Protein AF-U2HBA7-F1 (afdb_monomer)

pLDDT: mean 94.31, std 2.65, range [84.38, 97.38]

Secondary structure (DSSP, 8-state):
-EEEEEEEE-SS--EETTEE-TT---EEEEEEEEEEEE-SSSEEEEEEEEEEEEEESS---S-EEEEEEEE--

Solvent-accessible surface area (backbone atoms only — not comparable to full-atom values): 4239 Å² total; per-residue (Å²): 112,50,80,48,69,50,77,49,69,52,90,62,58,46,64,62,96,86,42,72,42,84,86,44,41,35,32,35,35,32,42,32,51,31,38,69,47,80,78,49,102,38,33,38,39,36,46,36,37,28,34,54,38,80,63,35,74,60,88,76,48,78,68,45,79,49,78,49,77,48,79,57,132

Radius of gyration: 17.18 Å; Cα contacts (8 Å, |Δi|>4): 157; chains: 1; bounding box: 34×27×45 Å

Foldseek 3Di:
DAKDKDKDWAPAADDDPNHGDPQQIWIKIWIDDKDWDDPDPFKIKIWTKTFIDPTGNDDGDRIDIDIDMGGHD

Sequence (73 aa):
MGINGYYLRQITDNRVNGSAIAGSREQVLGIGPGVYYDLSKGDKFWLNTYTETLVRNRFRNSAVVNLRWIHIF

Nearest PDB structures (foldseek):
  5nxn-assembly1_C  TM=4.327E-01  e=7.236E+00  Providencia stuartii
  5nxu-assembly1_C  TM=3.880E-01  e=8.931E+00  Providencia stuartii

Structure (mmCIF, N/CA/C/O backbone):
data_AF-U2HBA7-F1
#
_entry.id   AF-U2HBA7-F1
#
loop_
_atom_site.group_PDB
_atom_site.id
_atom_site.type_symbol
_atom_site.label_atom_id
_atom_site.label_alt_id
_atom_site.label_comp_id
_atom_site.label_asym_id
_atom_site.label_entity_id
_atom_site.label_seq_id
_atom_site.pdbx_PDB_ins_code
_atom_site.Cartn_x
_atom_site.Cartn_y
_atom_site.Cartn_z
_atom_site.occupancy
_atom_site.B_iso_or_equiv
_atom_site.auth_seq_id
_atom_site.auth_comp_id
_atom_site.auth_asym_id
_atom_site.auth_atom_id
_atom_site.pdbx_PDB_model_num
ATOM 1 N N . MET A 1 1 ? 9.221 -7.044 -13.387 1.00 84.56 1 MET A N 1
ATOM 2 C CA . MET A 1 1 ? 8.008 -7.551 -12.703 1.00 84.56 1 MET A CA 1
ATOM 3 C C . MET A 1 1 ? 8.401 -7.924 -11.284 1.00 84.56 1 MET A C 1
ATOM 5 O O . MET A 1 1 ? 9.533 -8.352 -11.098 1.00 84.56 1 MET A O 1
ATOM 9 N N . GLY A 1 2 ? 7.526 -7.733 -10.303 1.00 93.62 2 GLY A N 1
ATOM 10 C CA . GLY A 1 2 ? 7.829 -7.995 -8.897 1.00 93.62 2 GLY A CA 1
ATOM 11 C C . GLY A 1 2 ? 6.570 -8.117 -8.046 1.00 93.62 2 GLY A C 1
ATOM 12 O O . GLY A 1 2 ? 5.459 -8.099 -8.570 1.00 93.62 2 GLY A O 1
ATOM 13 N N . ILE A 1 3 ? 6.766 -8.251 -6.736 1.00 93.88 3 ILE A N 1
ATOM 14 C CA . ILE A 1 3 ? 5.694 -8.256 -5.737 1.00 93.88 3 ILE A CA 1
ATOM 15 C C . ILE A 1 3 ? 5.707 -6.913 -5.017 1.00 93.88 3 ILE A C 1
ATOM 17 O O . ILE A 1 3 ? 6.766 -6.401 -4.655 1.00 93.88 3 ILE A O 1
ATOM 21 N N . ASN A 1 4 ? 4.526 -6.360 -4.789 1.00 94.12 4 ASN A N 1
ATOM 22 C CA . ASN A 1 4 ? 4.324 -5.114 -4.076 1.00 94.12 4 ASN A CA 1
ATOM 23 C C . ASN A 1 4 ? 3.055 -5.188 -3.225 1.00 94.12 4 ASN A C 1
ATOM 25 O O . ASN A 1 4 ? 2.184 -6.041 -3.400 1.00 94.12 4 ASN A O 1
ATOM 29 N N . GLY A 1 5 ? 2.960 -4.290 -2.256 1.00 94.50 5 GLY A N 1
ATOM 30 C CA . GLY A 1 5 ? 1.850 -4.282 -1.324 1.00 94.50 5 GLY A CA 1
ATOM 31 C C . GLY A 1 5 ? 1.833 -3.037 -0.460 1.00 94.50 5 GLY A C 1
ATOM 32 O O . GLY A 1 5 ? 2.742 -2.210 -0.510 1.00 94.50 5 GLY A O 1
ATOM 33 N N . TYR A 1 6 ? 0.781 -2.922 0.335 1.00 94.81 6 TYR A N 1
ATOM 34 C CA . TYR A 1 6 ? 0.610 -1.878 1.330 1.00 94.81 6 TYR A CA 1
ATOM 35 C C . TYR A 1 6 ? 0.007 -2.466 2.598 1.00 94.81 6 TYR A C 1
ATOM 37 O O . TYR A 1 6 ? -0.806 -3.389 2.552 1.00 94.81 6 TYR A O 1
ATOM 45 N N . TYR A 1 7 ? 0.366 -1.889 3.737 1.00 96.62 7 TYR A N 1
ATOM 46 C CA . TYR A 1 7 ? -0.250 -2.203 5.015 1.00 96.62 7 TYR A CA 1
ATOM 47 C C . TYR A 1 7 ? -0.792 -0.922 5.633 1.00 96.62 7 TYR A C 1
ATOM 49 O O . TYR A 1 7 ? -0.049 0.035 5.847 1.00 96.62 7 TYR A O 1
ATOM 57 N N . LEU A 1 8 ? -2.093 -0.906 5.904 1.00 96.00 8 LEU A N 1
ATOM 58 C CA . LEU A 1 8 ? -2.767 0.205 6.558 1.00 96.00 8 LEU A CA 1
ATOM 59 C C . LEU A 1 8 ? -3.327 -0.289 7.882 1.00 96.00 8 LEU A C 1
ATOM 61 O O . LEU A 1 8 ? -4.028 -1.298 7.933 1.00 96.00 8 LEU A O 1
ATOM 65 N N . ARG A 1 9 ? -3.030 0.443 8.954 1.00 96.31 9 ARG A N 1
ATOM 66 C CA . ARG A 1 9 ? -3.592 0.205 10.279 1.00 96.31 9 ARG A CA 1
ATOM 67 C C . ARG A 1 9 ? -3.901 1.535 10.935 1.00 96.31 9 ARG A C 1
ATOM 69 O O . ARG A 1 9 ? -3.030 2.390 11.067 1.00 96.31 9 ARG A O 1
ATOM 76 N N . GLN A 1 10 ? -5.138 1.678 11.375 1.00 96.19 10 GLN A N 1
ATOM 77 C CA . GLN A 1 10 ? -5.580 2.862 12.080 1.00 96.19 10 GLN A CA 1
ATOM 78 C C . GLN A 1 10 ? -4.980 2.910 13.491 1.00 96.19 10 GLN A C 1
ATOM 80 O O . GLN A 1 10 ? -4.941 1.903 14.206 1.00 96.19 10 GLN A O 1
ATOM 85 N N . ILE A 1 11 ? -4.506 4.091 13.889 1.00 95.44 11 ILE A N 1
ATOM 86 C CA . ILE A 1 11 ? -3.827 4.301 15.175 1.00 95.44 11 ILE A CA 1
ATOM 87 C C . ILE A 1 11 ? -4.854 4.464 16.306 1.00 95.44 11 ILE A C 1
ATOM 89 O O . ILE A 1 11 ? -4.723 3.845 17.363 1.00 95.44 11 ILE A O 1
ATOM 93 N N . THR A 1 12 ? -5.902 5.251 16.065 1.00 93.56 12 THR A N 1
ATOM 94 C CA . THR A 1 12 ? -6.961 5.577 17.033 1.00 93.56 12 THR A CA 1
ATOM 95 C C . THR A 1 12 ? -8.317 5.072 16.567 1.00 93.56 12 THR A C 1
ATOM 97 O O . THR A 1 12 ? -8.545 4.956 15.371 1.00 93.56 12 THR A O 1
ATOM 100 N N . ASP A 1 13 ? -9.237 4.828 17.494 1.00 94.19 13 ASP A N 1
ATOM 101 C CA . ASP A 1 13 ? -10.630 4.516 17.165 1.00 94.19 13 ASP A CA 1
ATOM 102 C C . ASP A 1 13 ? -11.337 5.693 16.463 1.00 94.19 13 ASP A C 1
ATOM 104 O O . ASP A 1 13 ? -10.981 6.863 16.654 1.00 94.19 13 ASP A O 1
ATOM 108 N N . ASN A 1 14 ? -12.350 5.377 15.655 1.00 94.25 14 ASN A N 1
ATOM 109 C CA . ASN A 1 14 ? -13.257 6.356 15.067 1.00 94.25 14 ASN A CA 1
ATOM 110 C C . ASN A 1 14 ? -14.046 7.072 16.162 1.00 94.25 14 ASN A C 1
ATOM 112 O O . ASN A 1 14 ? -14.346 6.502 17.214 1.00 94.25 14 ASN A O 1
ATOM 116 N N . ARG A 1 15 ? -14.410 8.328 15.901 1.00 94.56 15 ARG A N 1
ATOM 117 C CA . ARG A 1 15 ? -15.256 9.122 16.792 1.00 94.56 15 ARG A CA 1
ATOM 118 C C . ARG A 1 15 ? -16.526 9.546 16.075 1.00 94.56 15 ARG A C 1
ATOM 120 O O . ARG A 1 15 ? -16.457 10.019 14.946 1.00 94.56 15 ARG A O 1
ATOM 127 N N . VAL A 1 16 ? -17.661 9.430 16.754 1.00 93.44 16 VAL A N 1
ATOM 128 C CA . VAL A 1 16 ? -18.949 9.979 16.313 1.00 93.44 16 VAL A CA 1
ATOM 129 C C . VAL A 1 16 ? -19.442 10.914 17.404 1.00 93.44 16 VAL A C 1
ATOM 131 O O . VAL A 1 16 ? -19.467 10.547 18.577 1.00 93.44 16 VAL A O 1
ATOM 134 N N . ASN A 1 17 ? -19.761 12.155 17.031 1.00 93.12 17 ASN A N 1
ATOM 135 C CA . ASN A 1 17 ? -20.149 13.220 17.964 1.00 93.12 17 ASN A CA 1
ATOM 136 C C . ASN A 1 17 ? -19.154 13.393 1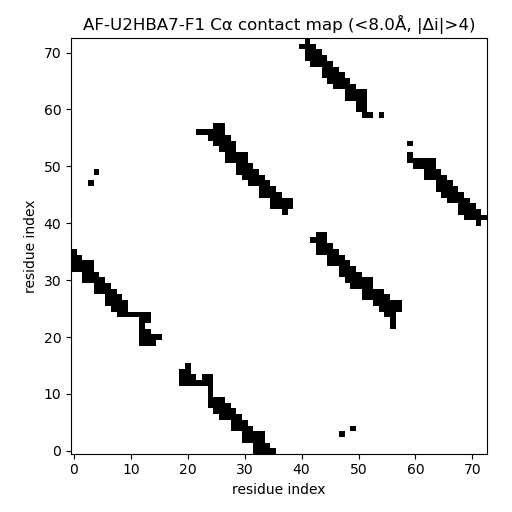9.132 1.00 93.12 17 ASN A C 1
ATOM 138 O O . ASN A 1 17 ? -19.541 13.549 20.286 1.00 93.12 17 ASN A O 1
ATOM 142 N N . GLY A 1 18 ? -17.853 13.296 18.839 1.00 90.94 18 GLY A N 1
ATOM 143 C CA . GLY A 1 18 ? -16.775 13.437 19.827 1.00 90.94 18 GLY A CA 1
ATOM 144 C C . GLY A 1 18 ? -16.518 12.204 20.703 1.00 90.94 18 GLY A C 1
ATOM 145 O O . GLY A 1 18 ? -15.470 12.129 21.341 1.00 90.94 18 GLY A O 1
ATOM 146 N N . SER A 1 19 ? -17.401 11.203 20.682 1.00 92.44 19 SER A N 1
ATOM 147 C CA . SER A 1 19 ? -17.258 9.969 21.462 1.00 92.44 19 SER A CA 1
ATOM 148 C C . SER A 1 19 ? -16.594 8.864 20.642 1.00 92.44 19 SER A C 1
ATOM 150 O O . SER A 1 19 ? -16.929 8.666 19.475 1.00 92.44 19 SER A O 1
ATOM 152 N N . ALA A 1 20 ? -15.638 8.147 21.239 1.00 93.12 20 ALA A N 1
ATOM 153 C CA . ALA A 1 20 ? -14.941 7.048 20.575 1.00 93.12 20 ALA A CA 1
ATOM 154 C C . ALA A 1 20 ? -15.849 5.821 20.425 1.00 93.12 20 ALA A C 1
ATOM 156 O O . ALA A 1 20 ? -16.519 5.413 21.371 1.00 93.12 20 ALA A O 1
ATOM 157 N N . ILE A 1 21 ? -15.822 5.206 19.245 1.00 95.00 21 ILE A N 1
ATOM 158 C CA . ILE A 1 21 ? -16.488 3.935 18.975 1.00 95.00 21 ILE A CA 1
ATOM 159 C C . ILE A 1 21 ? -15.475 2.827 19.233 1.00 95.00 21 ILE A C 1
ATOM 161 O O . ILE A 1 21 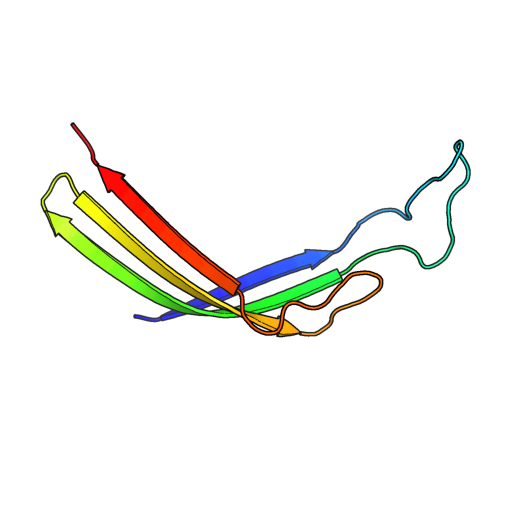? -14.543 2.633 18.450 1.00 95.00 21 ILE A O 1
ATOM 165 N N . ALA A 1 22 ? -15.640 2.102 20.336 1.00 89.88 22 ALA A N 1
ATOM 166 C CA . ALA A 1 22 ? -14.752 1.000 20.679 1.00 89.88 22 ALA A CA 1
ATOM 167 C C . ALA A 1 22 ? -14.721 -0.059 19.564 1.00 89.88 22 ALA A C 1
ATOM 169 O O . ALA A 1 22 ? -15.753 -0.420 19.002 1.00 89.88 22 ALA A O 1
ATOM 170 N N . GLY A 1 23 ? -13.524 -0.556 19.246 1.00 90.25 23 GLY A N 1
ATOM 171 C CA . GLY A 1 23 ? -13.352 -1.625 18.263 1.00 90.25 23 GLY A CA 1
ATOM 172 C C . GLY A 1 23 ? -13.535 -1.184 16.813 1.00 90.25 23 GLY A C 1
ATOM 173 O O . GLY A 1 23 ? -13.648 -2.045 15.953 1.00 90.25 23 GLY A O 1
ATOM 174 N N . SER A 1 24 ? -13.529 0.119 16.522 1.00 94.56 24 SER A N 1
ATOM 175 C CA . SER A 1 24 ? -13.712 0.655 15.165 1.00 94.56 24 SER A CA 1
ATOM 176 C C . SER A 1 24 ? -12.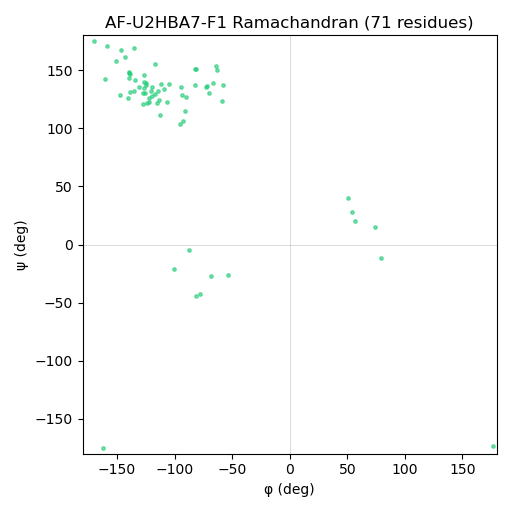421 0.779 14.352 1.00 94.56 24 SER A C 1
ATOM 178 O O . SER A 1 24 ? -12.481 1.110 13.174 1.00 94.56 24 SER A O 1
ATOM 180 N N . ARG A 1 25 ? -11.250 0.502 14.946 1.00 95.31 25 ARG A N 1
ATOM 181 C CA . ARG A 1 25 ? -9.961 0.602 14.244 1.00 95.31 25 ARG A CA 1
ATOM 182 C C . ARG A 1 25 ? -9.894 -0.293 13.020 1.00 95.31 25 ARG A C 1
ATOM 184 O O . ARG A 1 25 ? -9.982 -1.520 13.127 1.00 95.31 25 ARG A O 1
ATOM 191 N N . GLU A 1 26 ? -9.611 0.320 11.887 1.00 96.31 26 GLU A N 1
ATOM 192 C CA . GLU A 1 26 ? -9.433 -0.383 10.630 1.00 96.31 26 GLU A CA 1
ATOM 193 C C . GLU A 1 26 ? -8.029 -0.969 10.469 1.00 96.31 26 GLU A C 1
ATOM 195 O O . GLU A 1 26 ? -7.029 -0.438 10.967 1.00 96.31 26 GLU A O 1
ATOM 200 N N . GLN A 1 27 ? -7.942 -2.063 9.716 1.00 96.62 27 GLN A N 1
ATOM 201 C CA . GLN A 1 27 ? -6.681 -2.494 9.120 1.00 96.62 27 GLN A CA 1
ATOM 202 C C . GLN A 1 27 ? -6.897 -3.251 7.813 1.00 96.62 27 GLN A C 1
ATOM 204 O O . GLN A 1 27 ? -7.969 -3.816 7.588 1.00 96.62 27 GLN A O 1
ATOM 209 N N . VAL A 1 28 ? -5.858 -3.290 6.983 1.00 97.38 28 VAL A N 1
ATOM 210 C CA . VAL A 1 28 ? -5.804 -4.079 5.754 1.00 97.38 28 VAL A CA 1
ATOM 211 C C . VAL A 1 28 ? -4.358 -4.286 5.304 1.00 97.38 28 VAL A C 1
ATOM 213 O O . VAL A 1 28 ? -3.525 -3.386 5.410 1.00 97.38 28 VAL A O 1
ATOM 216 N N . LEU A 1 29 ? -4.073 -5.472 4.772 1.00 96.81 29 LEU A N 1
ATOM 217 C CA . LEU A 1 29 ? -2.861 -5.786 4.024 1.00 96.81 29 LEU A CA 1
ATOM 218 C C . LEU A 1 29 ? -3.242 -6.053 2.565 1.00 96.81 29 LEU A C 1
ATOM 220 O O . LEU A 1 29 ? -3.886 -7.059 2.270 1.00 96.81 29 LEU A O 1
ATOM 224 N N . GLY A 1 30 ? -2.845 -5.167 1.657 1.00 96.69 30 GLY A N 1
ATOM 225 C CA . GLY A 1 30 ? -2.923 -5.403 0.219 1.00 96.69 30 GLY A CA 1
ATOM 226 C C . GLY A 1 30 ? -1.606 -5.977 -0.286 1.00 96.69 30 GLY A C 1
ATOM 227 O O . GLY A 1 30 ? -0.553 -5.404 -0.023 1.00 96.69 30 GLY A O 1
ATOM 228 N N . ILE A 1 31 ? -1.647 -7.089 -1.014 1.00 96.56 31 ILE A N 1
ATOM 229 C CA . ILE A 1 31 ? -0.461 -7.693 -1.636 1.00 96.56 31 ILE A CA 1
ATOM 230 C C . ILE A 1 31 ? -0.804 -8.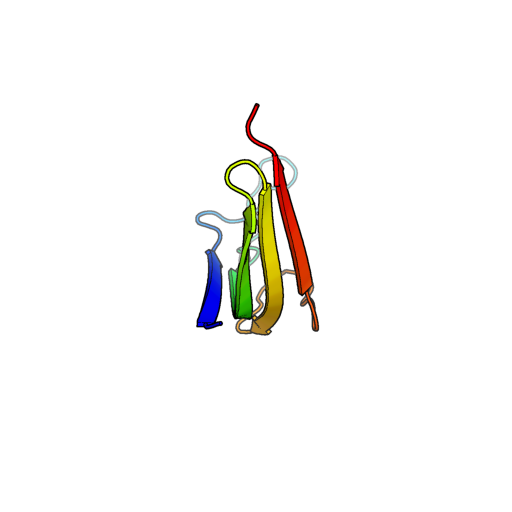191 -3.037 1.00 96.56 31 ILE A C 1
ATOM 232 O O . ILE A 1 31 ? -1.913 -8.679 -3.273 1.00 96.56 31 ILE A O 1
ATOM 236 N N . GLY A 1 32 ? 0.132 -8.065 -3.971 1.00 96.56 32 GLY A N 1
ATOM 237 C CA . GLY A 1 32 ? -0.014 -8.643 -5.298 1.00 96.56 32 GLY A CA 1
ATOM 238 C C . GLY A 1 32 ? 1.135 -8.301 -6.244 1.00 96.56 32 GLY A C 1
ATOM 239 O O . GLY A 1 32 ? 2.164 -7.772 -5.814 1.00 96.56 32 GLY A O 1
ATOM 240 N N . PRO A 1 33 ? 1.006 -8.690 -7.520 1.00 97.31 33 PRO A N 1
ATOM 241 C CA . PRO A 1 33 ? 2.043 -8.480 -8.510 1.00 97.31 33 PRO A CA 1
ATOM 242 C C . PRO A 1 33 ? 2.018 -7.060 -9.083 1.00 97.31 33 PRO A C 1
ATOM 244 O O . PRO A 1 33 ? 0.963 -6.431 -9.238 1.00 97.31 33 PRO A O 1
ATOM 247 N N . GLY A 1 34 ? 3.204 -6.614 -9.486 1.00 96.69 34 GLY A N 1
ATOM 248 C CA . GLY A 1 34 ? 3.444 -5.312 -10.082 1.00 96.69 34 GLY A CA 1
ATOM 249 C C . GLY A 1 34 ? 4.434 -5.372 -11.235 1.00 96.69 34 GLY A C 1
ATOM 250 O O . GLY A 1 34 ? 5.378 -6.172 -11.276 1.00 96.69 34 GLY A O 1
ATOM 251 N N . VAL A 1 35 ? 4.222 -4.490 -12.198 1.00 96.69 35 VAL A N 1
ATOM 252 C CA . VAL A 1 35 ? 5.068 -4.311 -13.369 1.00 96.69 35 VAL A CA 1
ATOM 253 C C . VAL A 1 35 ? 5.436 -2.842 -13.469 1.00 96.69 35 VAL A C 1
ATOM 255 O O . VAL A 1 35 ? 4.574 -1.972 -13.403 1.00 96.69 35 VAL A O 1
ATOM 258 N N . TYR A 1 36 ? 6.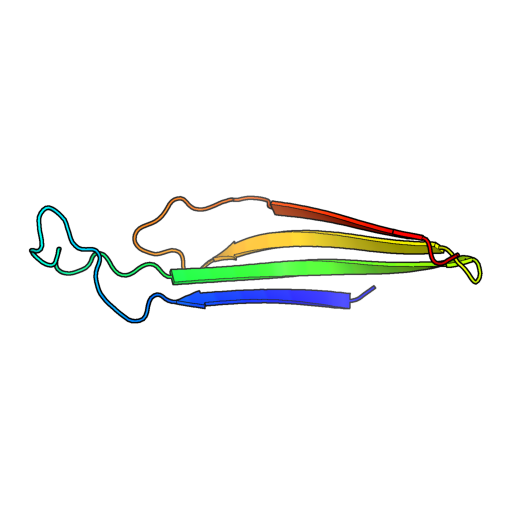730 -2.592 -13.636 1.00 95.38 36 TYR A N 1
ATOM 259 C CA . TYR A 1 36 ? 7.285 -1.313 -14.053 1.00 95.38 36 TYR A CA 1
ATOM 260 C C . TYR A 1 36 ? 7.859 -1.488 -15.454 1.00 95.38 36 TYR A C 1
ATOM 262 O O . TYR A 1 36 ? 8.512 -2.504 -15.718 1.00 95.38 36 TYR A O 1
ATOM 270 N N . TYR A 1 37 ? 7.623 -0.509 -16.318 1.00 94.31 37 TYR A N 1
ATOM 271 C CA . TYR A 1 37 ? 8.187 -0.462 -17.653 1.00 94.31 37 TYR A CA 1
ATOM 272 C C . TYR A 1 37 ? 8.625 0.964 -17.999 1.00 94.31 37 TYR A C 1
ATOM 274 O O . TYR A 1 37 ? 7.880 1.924 -17.796 1.00 94.31 37 TYR A O 1
ATOM 282 N N . ASP A 1 38 ? 9.849 1.079 -18.503 1.00 93.31 38 ASP A N 1
ATOM 283 C CA . ASP A 1 38 ? 10.435 2.323 -18.998 1.00 93.31 38 ASP A CA 1
ATOM 284 C C . ASP A 1 38 ? 10.210 2.356 -20.518 1.00 93.31 38 ASP A C 1
ATOM 286 O O . ASP A 1 38 ? 10.818 1.575 -21.250 1.00 93.31 38 ASP A O 1
ATOM 290 N N . LEU A 1 39 ? 9.240 3.156 -20.973 1.00 89.94 39 LEU A N 1
ATOM 291 C CA . LEU A 1 39 ? 8.808 3.207 -22.378 1.00 89.94 39 LEU A CA 1
ATOM 292 C C . LEU A 1 39 ? 9.794 4.020 -23.224 1.00 89.94 39 LEU A C 1
ATOM 294 O O . LEU A 1 39 ? 10.100 3.658 -24.358 1.00 89.94 39 LEU A O 1
ATOM 298 N N . SER A 1 40 ? 10.246 5.151 -22.686 1.00 88.88 40 SER A N 1
ATOM 299 C CA . SER A 1 40 ? 11.116 6.123 -23.346 1.00 88.88 40 SER A CA 1
ATOM 300 C C . SER A 1 40 ? 11.826 6.965 -22.278 1.00 88.88 40 SER A C 1
ATOM 302 O O . SER A 1 40 ? 11.432 6.950 -21.117 1.00 88.88 40 SER A O 1
ATOM 304 N N . LYS A 1 41 ? 12.817 7.789 -22.657 1.00 84.38 41 LYS A N 1
ATOM 305 C CA . LYS A 1 41 ? 13.488 8.703 -21.705 1.00 84.38 41 LYS A CA 1
ATOM 306 C C . LYS A 1 41 ? 12.518 9.605 -20.921 1.00 84.38 41 LYS A C 1
ATOM 308 O O . LYS A 1 41 ? 12.872 10.032 -19.824 1.00 84.38 41 LYS A O 1
ATOM 313 N N . GLY A 1 42 ? 11.340 9.895 -21.478 1.00 92.00 42 GLY A N 1
ATOM 314 C CA . GLY A 1 42 ? 10.306 10.703 -20.835 1.00 92.00 42 GLY A CA 1
ATOM 315 C C . GLY A 1 42 ? 9.175 9.887 -20.211 1.00 92.00 42 GLY A C 1
ATOM 316 O O . GLY A 1 42 ? 8.508 10.389 -19.315 1.00 92.00 42 GLY A O 1
ATOM 317 N N . ASP A 1 43 ? 8.957 8.638 -20.628 1.00 95.38 43 ASP A N 1
ATOM 318 C CA . ASP A 1 43 ? 7.730 7.901 -20.322 1.00 95.38 43 ASP A CA 1
ATOM 319 C C . ASP A 1 43 ? 7.969 6.684 -19.440 1.00 95.38 43 ASP A C 1
ATOM 321 O O . ASP A 1 43 ? 8.660 5.732 -19.806 1.00 95.38 43 ASP A O 1
ATOM 325 N N . LYS A 1 44 ? 7.300 6.672 -18.290 1.00 95.94 44 LYS A N 1
ATOM 326 C CA . LYS A 1 44 ? 7.378 5.583 -17.320 1.00 95.94 44 LYS A CA 1
ATOM 327 C C . LYS A 1 44 ? 5.997 5.064 -16.973 1.00 95.94 44 LYS A C 1
ATOM 329 O O . LYS A 1 44 ? 5.084 5.844 -16.702 1.00 95.94 44 LYS A O 1
ATOM 334 N N . PHE A 1 45 ? 5.855 3.746 -16.944 1.00 96.62 45 PHE A N 1
ATOM 335 C CA . PHE A 1 45 ? 4.587 3.066 -16.721 1.00 96.62 45 PHE A CA 1
ATOM 336 C C . PHE A 1 45 ? 4.668 2.081 -15.556 1.00 96.62 45 PHE A C 1
ATOM 338 O O . PHE A 1 45 ? 5.629 1.324 -15.420 1.00 96.62 45 PHE A O 1
ATOM 345 N N . TRP A 1 46 ? 3.618 2.057 -14.738 1.00 96.31 46 TRP A N 1
ATOM 346 C CA . TR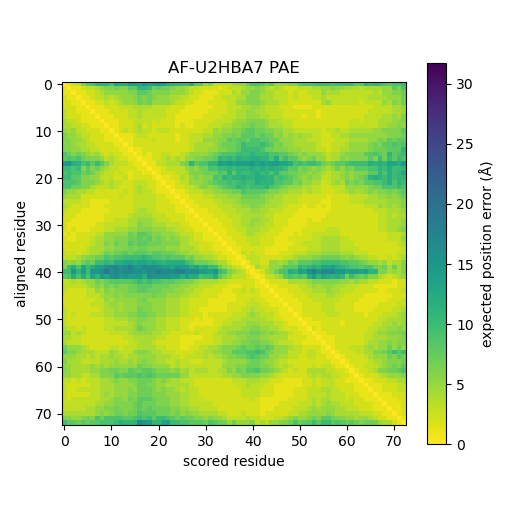P A 1 46 ? 3.413 1.073 -13.686 1.00 96.31 46 TRP A CA 1
ATOM 347 C C . TRP A 1 46 ? 2.008 0.488 -13.772 1.00 96.31 46 TRP A C 1
ATOM 349 O O . TRP A 1 46 ? 1.021 1.222 -13.866 1.00 96.31 46 TRP A O 1
ATOM 359 N N . LEU A 1 47 ? 1.925 -0.830 -13.631 1.00 96.94 47 LEU A N 1
ATOM 360 C CA . LEU A 1 47 ? 0.685 -1.563 -13.423 1.00 96.94 47 LEU A CA 1
ATOM 361 C C . LEU A 1 47 ? 0.841 -2.441 -12.191 1.00 96.94 47 LEU A C 1
ATOM 363 O O . LEU A 1 47 ? 1.708 -3.306 -12.147 1.00 96.94 47 LEU A O 1
ATOM 367 N N . ASN A 1 48 ? -0.018 -2.233 -11.204 1.00 97.06 48 ASN A N 1
ATOM 368 C CA . ASN A 1 48 ? -0.017 -2.976 -9.957 1.00 97.06 48 ASN A CA 1
ATOM 369 C C . ASN A 1 48 ? -1.401 -3.555 -9.703 1.00 97.06 48 ASN A C 1
ATOM 371 O O . ASN A 1 48 ? -2.408 -2.876 -9.904 1.00 97.06 48 ASN A O 1
ATOM 375 N N . THR A 1 49 ? -1.450 -4.783 -9.209 1.00 96.88 49 THR A N 1
ATOM 376 C CA . THR A 1 49 ? -2.694 -5.414 -8.769 1.00 96.88 49 THR A CA 1
ATOM 377 C C . THR A 1 49 ? -2.532 -5.922 -7.348 1.00 96.88 49 THR A C 1
ATOM 379 O O . THR A 1 49 ? -1.443 -6.339 -6.963 1.00 96.88 49 THR A O 1
ATOM 382 N N . TYR A 1 50 ? -3.600 -5.873 -6.558 1.00 96.12 50 TYR A N 1
ATOM 383 C CA . TYR A 1 50 ? -3.581 -6.289 -5.160 1.00 96.12 50 TYR A CA 1
ATOM 384 C C . TYR A 1 50 ? -4.844 -7.069 -4.812 1.00 96.12 50 TYR A C 1
ATOM 386 O O . TYR A 1 50 ? -5.932 -6.759 -5.294 1.00 96.12 50 TYR A O 1
ATOM 394 N N . THR A 1 51 ? -4.711 -8.042 -3.919 1.00 95.81 51 THR A N 1
ATOM 395 C CA . THR A 1 51 ? -5.825 -8.623 -3.163 1.00 95.81 51 THR A CA 1
ATOM 396 C C . THR A 1 51 ? -5.699 -8.180 -1.711 1.00 95.81 51 THR A C 1
ATOM 398 O O . THR A 1 51 ? -4.612 -8.246 -1.134 1.00 95.81 51 THR A O 1
ATOM 401 N N . GLU A 1 52 ? -6.798 -7.731 -1.102 1.00 96.88 52 GLU A N 1
ATOM 402 C CA . GLU A 1 52 ? -6.794 -7.362 0.313 1.00 96.88 52 GLU A CA 1
ATOM 403 C C . GLU A 1 52 ? -6.956 -8.594 1.219 1.00 96.88 52 GLU A C 1
ATOM 405 O O . GLU A 1 52 ? -7.783 -9.485 0.987 1.00 96.88 52 GLU A O 1
ATOM 410 N N . THR A 1 53 ? -6.166 -8.626 2.288 1.00 94.06 53 THR A N 1
ATOM 411 C CA . THR A 1 53 ? -6.143 -9.636 3.352 1.00 94.06 53 THR A CA 1
ATOM 412 C C . THR A 1 53 ? -6.063 -8.946 4.716 1.00 94.06 53 THR A C 1
ATOM 414 O O . THR A 1 53 ? -5.870 -7.731 4.796 1.00 94.06 53 THR A O 1
ATOM 417 N N . LEU A 1 54 ? -6.256 -9.700 5.805 1.00 94.62 54 LEU A N 1
ATOM 418 C CA . LEU A 1 54 ? -6.232 -9.174 7.180 1.00 94.62 54 LEU A CA 1
ATOM 419 C C . LEU A 1 54 ? -7.189 -7.987 7.411 1.00 94.62 54 LEU A C 1
ATOM 421 O O . LEU A 1 54 ? -6.934 -7.141 8.266 1.00 94.62 54 LEU A O 1
ATOM 425 N N . VAL A 1 55 ? -8.288 -7.914 6.658 1.00 95.50 55 VAL A N 1
ATOM 426 C CA . VAL A 1 55 ? -9.225 -6.789 6.721 1.00 95.50 55 VAL A CA 1
ATOM 427 C C . VAL A 1 55 ? -9.988 -6.797 8.045 1.00 95.50 55 VAL A C 1
ATOM 429 O O . VAL A 1 55 ? -10.542 -7.823 8.434 1.00 95.50 55 VAL A O 1
ATOM 432 N N . ARG A 1 56 ? -10.036 -5.650 8.733 1.00 95.94 56 ARG A N 1
ATOM 433 C CA . ARG A 1 56 ? -10.907 -5.430 9.901 1.00 95.94 56 ARG A CA 1
ATOM 434 C C . ARG A 1 56 ? -11.606 -4.083 9.811 1.00 95.94 56 ARG A C 1
ATOM 436 O O . ARG A 1 56 ? -10.973 -3.109 9.416 1.00 95.94 56 ARG A O 1
ATOM 443 N N . ASN A 1 57 ? -12.870 -4.050 10.238 1.00 93.50 57 ASN A N 1
ATOM 444 C CA . ASN A 1 57 ? -13.705 -2.850 10.401 1.00 93.50 57 ASN A CA 1
ATOM 445 C C . ASN A 1 57 ? -13.875 -1.971 9.152 1.00 93.50 57 ASN A C 1
ATOM 447 O O . ASN A 1 57 ? -14.264 -0.817 9.262 1.00 93.50 57 ASN A O 1
ATOM 451 N N . ARG A 1 58 ? -13.627 -2.535 7.966 1.00 92.38 58 ARG A N 1
ATOM 452 C CA . ARG A 1 58 ? -13.819 -1.892 6.663 1.00 92.38 58 ARG A CA 1
ATOM 453 C C . ARG A 1 58 ? -14.236 -2.914 5.617 1.00 92.38 58 ARG A C 1
ATOM 455 O O . ARG A 1 58 ? -14.095 -4.120 5.825 1.00 92.38 58 ARG A O 1
ATOM 462 N N . PHE A 1 59 ? -14.682 -2.426 4.468 1.00 92.88 59 PHE A N 1
ATOM 463 C CA . PHE A 1 59 ? -14.924 -3.277 3.311 1.00 92.88 59 PHE A CA 1
ATOM 464 C C . PHE A 1 59 ? -13.615 -3.866 2.776 1.00 92.88 59 PHE A C 1
ATOM 466 O O . PHE A 1 59 ? -12.588 -3.184 2.715 1.00 92.88 59 PHE A O 1
ATOM 473 N N . ARG A 1 60 ? -13.676 -5.146 2.394 1.00 93.19 60 ARG A N 1
ATOM 474 C CA . ARG A 1 60 ? -12.591 -5.856 1.715 1.00 93.19 60 ARG A CA 1
ATOM 475 C C . ARG A 1 60 ? -12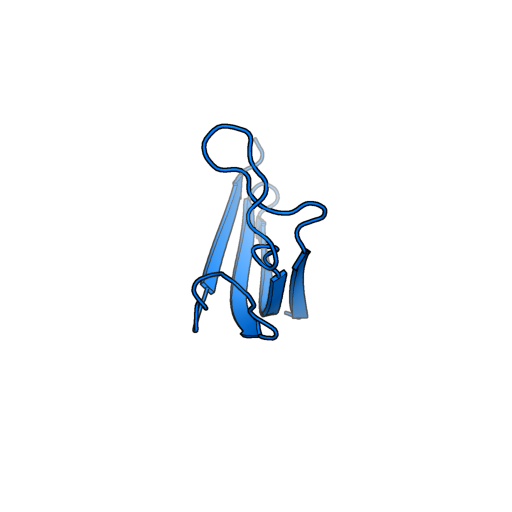.749 -5.709 0.208 1.00 93.19 60 ARG A C 1
ATOM 477 O O . ARG A 1 60 ? -13.769 -6.115 -0.341 1.00 93.19 60 ARG A O 1
ATOM 484 N N . ASN A 1 61 ? -11.696 -5.256 -0.455 1.00 91.94 61 ASN A N 1
ATOM 485 C CA . ASN A 1 61 ? -11.577 -5.296 -1.904 1.00 91.94 61 ASN A CA 1
ATOM 486 C C . ASN A 1 61 ? -10.897 -6.597 -2.340 1.00 91.94 61 ASN A C 1
ATOM 488 O O . ASN A 1 61 ? -9.722 -6.843 -2.060 1.00 91.94 61 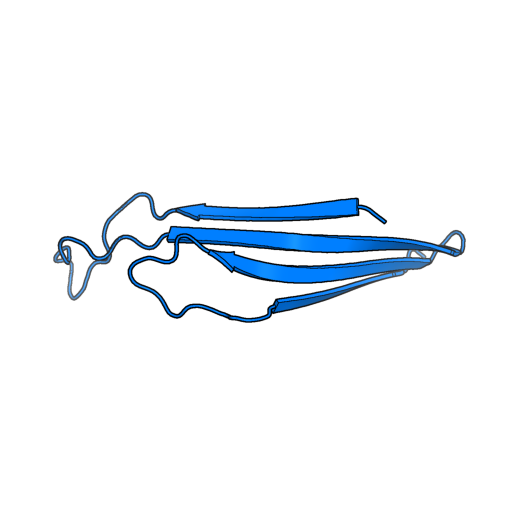ASN A O 1
ATOM 492 N N . SER A 1 62 ? -11.643 -7.436 -3.055 1.00 90.56 62 SER A N 1
ATOM 493 C CA . SER A 1 62 ? -11.123 -8.703 -3.582 1.00 90.56 62 SER A CA 1
ATOM 494 C C . SER A 1 62 ? -10.084 -8.500 -4.687 1.00 90.56 62 SER A C 1
ATOM 496 O O . SER A 1 62 ? -9.209 -9.342 -4.851 1.00 90.56 62 SER A O 1
ATOM 498 N N . ALA A 1 63 ? -10.161 -7.385 -5.416 1.00 92.69 63 ALA A N 1
ATOM 499 C CA . ALA A 1 63 ? -9.195 -7.004 -6.435 1.00 92.69 63 ALA A CA 1
ATOM 500 C C . ALA A 1 63 ? -9.072 -5.478 -6.493 1.00 92.69 63 ALA A C 1
ATOM 502 O O . ALA A 1 63 ? -10.069 -4.768 -6.611 1.00 92.69 63 ALA A O 1
ATOM 503 N N . VAL A 1 64 ? -7.843 -4.979 -6.423 1.00 94.81 64 VAL A N 1
ATOM 504 C CA . VAL A 1 64 ? -7.500 -3.567 -6.609 1.00 94.81 64 VAL A CA 1
ATOM 505 C C . VAL A 1 64 ? -6.525 -3.481 -7.771 1.00 94.81 64 VAL A C 1
ATOM 507 O O . VAL A 1 64 ? -5.546 -4.222 -7.802 1.00 94.81 64 VAL A O 1
ATOM 510 N N . VAL A 1 65 ? -6.767 -2.567 -8.708 1.00 95.75 65 VAL A N 1
ATOM 511 C CA . VAL A 1 65 ? -5.878 -2.306 -9.846 1.00 95.75 65 VAL A CA 1
ATOM 512 C C . VAL A 1 65 ? -5.411 -0.859 -9.770 1.00 95.75 65 VAL A C 1
ATOM 514 O O . VAL A 1 65 ? -6.219 0.057 -9.640 1.00 95.75 65 VAL A O 1
ATOM 517 N N . ASN A 1 66 ? -4.101 -0.647 -9.840 1.00 95.62 66 ASN A N 1
ATOM 518 C CA . ASN A 1 66 ? -3.487 0.669 -9.876 1.00 95.62 66 ASN A CA 1
ATOM 519 C C . ASN A 1 66 ? -2.640 0.806 -11.139 1.00 95.62 66 ASN A C 1
ATOM 521 O O . ASN A 1 66 ? -1.704 0.039 -11.359 1.00 95.62 66 ASN A O 1
ATOM 525 N N . LEU A 1 67 ? -2.970 1.814 -11.937 1.00 96.25 67 LEU A N 1
ATOM 526 C CA . LEU A 1 67 ? -2.237 2.192 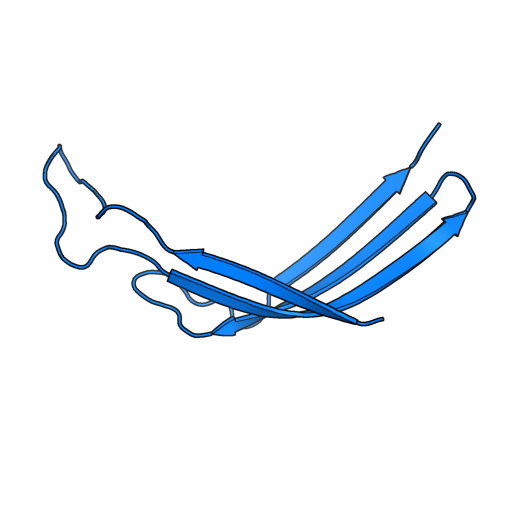-13.132 1.00 96.25 67 LEU A CA 1
ATOM 527 C C . LEU A 1 67 ? -1.641 3.578 -12.913 1.00 96.25 67 LEU A C 1
ATOM 529 O O . LEU A 1 67 ? -2.330 4.493 -12.457 1.00 96.25 67 LEU A O 1
ATOM 533 N N . ARG A 1 68 ? -0.357 3.731 -13.229 1.00 95.75 68 ARG A N 1
ATOM 534 C CA . ARG A 1 68 ? 0.333 5.018 -13.178 1.00 95.75 68 ARG A CA 1
ATOM 535 C C . ARG A 1 68 ? 1.171 5.190 -14.433 1.00 95.75 68 ARG A C 1
ATOM 537 O O . ARG A 1 68 ? 1.952 4.313 -14.785 1.00 95.75 68 ARG A O 1
ATOM 544 N N . TRP A 1 69 ? 1.046 6.356 -15.047 1.00 96.12 69 TRP A N 1
ATOM 545 C CA . TRP A 1 69 ? 1.912 6.817 -16.121 1.00 96.12 69 TRP A CA 1
ATOM 546 C C . TRP A 1 69 ? 2.500 8.170 -15.726 1.00 96.12 69 TRP A C 1
ATOM 548 O O . TRP A 1 69 ? 1.810 8.998 -15.130 1.00 96.12 69 TRP A O 1
ATOM 558 N N . ILE A 1 70 ? 3.788 8.351 -15.993 1.00 96.06 70 ILE A N 1
ATOM 559 C CA . ILE A 1 70 ? 4.510 9.605 -15.792 1.00 96.06 70 ILE A CA 1
ATOM 560 C C . ILE A 1 70 ? 5.166 9.968 -17.119 1.00 96.06 70 ILE A C 1
ATOM 562 O O . ILE A 1 70 ? 5.867 9.133 -17.690 1.00 96.06 70 ILE A O 1
ATOM 566 N N . HIS A 1 71 ? 4.959 11.215 -17.544 1.00 94.56 71 HIS A N 1
ATOM 567 C CA . HIS A 1 71 ? 5.641 11.840 -18.669 1.00 94.56 71 HIS A CA 1
ATOM 568 C C . HIS A 1 71 ? 6.523 12.984 -18.155 1.00 94.56 71 HIS A C 1
ATOM 570 O O . HIS A 1 71 ? 6.042 13.868 -17.442 1.00 94.56 71 HIS A O 1
ATOM 576 N N . ILE A 1 72 ? 7.812 12.940 -18.475 1.00 93.44 72 ILE A N 1
ATOM 577 C CA . ILE A 1 72 ? 8.823 13.930 -18.099 1.00 93.44 72 ILE A CA 1
ATOM 578 C C . ILE A 1 72 ? 9.168 14.738 -19.354 1.00 93.44 72 ILE A C 1
ATOM 580 O O . ILE A 1 72 ? 9.582 14.149 -20.353 1.00 93.44 72 ILE A O 1
ATOM 584 N N . PHE A 1 73 ? 8.985 16.059 -19.271 1.00 88.94 73 PHE A N 1
ATOM 585 C CA . PHE A 1 73 ? 9.292 17.038 -20.320 1.00 88.94 73 PHE A CA 1
ATOM 586 C C . PHE A 1 73 ? 10.723 17.570 -20.205 1.00 88.94 73 PHE A C 1
ATOM 588 O O . PHE A 1 73 ? 11.198 17.726 -19.054 1.00 88.94 73 PHE A O 1
#

Mean predicted aligned error: 4.23 Å